Protein AF-A0A6G1BII1-F1 (afdb_monomer)

Organism: NCBI:txid110450

InterPro domains:
  IPR004938 Xyloglucan fucosyltransferase [PF03254] (1-34)
  IPR004938 Xyloglucan fucosyltransferase [PTHR31889] (7-61)

Sequence (61 aa):
MLLTAFYHKVPRTRCVRAVSMEPCFHKPPTATCQGKVAVDENVTRHIKRCEDLPRGIKLFD

Mean predicted aligned error: 6.12 Å

Secondary structure (DSSP, 8-state):
-BPPPBTTBPPSS-B---S-SPPPBSS---PPPSS-----HHHHHTEEE-SS-TT-EEE--

Foldseek 3Di:
DAEDDDPNDQDPDGDDDWQDPWDWAQDDDPDDPPPPPPCPVVNVVQKDAGRHHNNTITGHD

Structure (mmCIF, N/CA/C/O backbone):
data_AF-A0A6G1BII1-F1
#
_entry.id   AF-A0A6G1BII1-F1
#
loop_
_atom_site.group_PDB
_atom_site.id
_atom_site.type_symbol
_atom_site.label_atom_id
_atom_site.label_alt_id
_atom_site.label_comp_id
_atom_site.label_asym_id
_at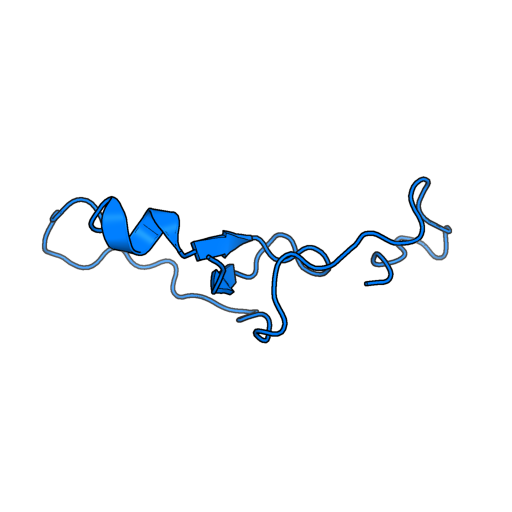om_site.label_entity_id
_atom_site.label_seq_id
_atom_site.pdbx_PDB_ins_code
_atom_site.Cartn_x
_atom_site.Cart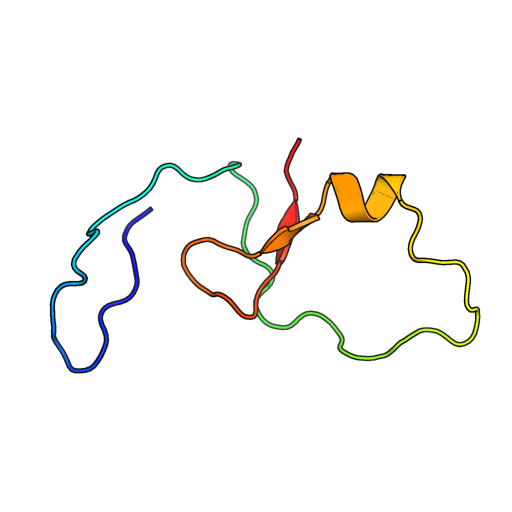n_y
_atom_site.Cartn_z
_atom_site.occupancy
_atom_site.B_iso_or_equiv
_atom_site.auth_seq_id
_atom_site.auth_comp_id
_atom_site.auth_asym_id
_atom_site.auth_atom_id
_atom_site.pdbx_PDB_model_num
ATOM 1 N N . MET A 1 1 ? -0.792 6.671 -12.083 1.00 89.88 1 MET A N 1
ATOM 2 C CA . MET A 1 1 ? 0.453 6.588 -11.299 1.00 89.88 1 MET A CA 1
ATOM 3 C C . MET A 1 1 ? 1.490 5.795 -12.076 1.00 89.88 1 MET A C 1
ATOM 5 O O . MET A 1 1 ? 1.162 4.714 -12.553 1.00 89.88 1 MET A O 1
ATOM 9 N N . LEU A 1 2 ? 2.687 6.352 -12.275 1.00 93.44 2 LEU A N 1
ATOM 10 C CA . LEU A 1 2 ? 3.813 5.635 -12.885 1.00 93.44 2 LEU A CA 1
ATOM 11 C C . LEU A 1 2 ? 4.411 4.666 -11.861 1.00 93.44 2 LEU A C 1
ATOM 13 O O . LEU A 1 2 ? 4.522 5.021 -10.690 1.00 93.44 2 LEU A O 1
ATOM 17 N N . LEU A 1 3 ? 4.785 3.462 -12.294 1.00 92.12 3 LEU A N 1
ATOM 18 C CA . LEU A 1 3 ? 5.435 2.493 -11.413 1.00 92.12 3 LEU A CA 1
ATOM 19 C C . LEU A 1 3 ? 6.945 2.730 -11.348 1.00 92.12 3 LEU A C 1
ATOM 21 O O . LEU A 1 3 ? 7.578 3.118 -12.331 1.00 92.12 3 LEU A O 1
ATOM 25 N N . THR A 1 4 ? 7.515 2.455 -10.179 1.00 91.44 4 THR A N 1
ATOM 26 C CA . THR A 1 4 ? 8.940 2.628 -9.897 1.00 91.44 4 THR A CA 1
ATOM 27 C C . THR A 1 4 ? 9.794 1.749 -10.815 1.00 91.44 4 THR A C 1
ATOM 29 O O . THR A 1 4 ? 9.575 0.541 -10.927 1.00 91.44 4 THR A O 1
ATOM 32 N N . ALA A 1 5 ? 10.789 2.354 -11.466 1.00 93.31 5 ALA A N 1
ATOM 33 C CA . ALA A 1 5 ? 11.778 1.633 -12.257 1.00 93.31 5 ALA A CA 1
ATOM 34 C C . ALA A 1 5 ? 12.865 1.053 -11.344 1.00 93.31 5 ALA A C 1
ATOM 36 O O . ALA A 1 5 ? 13.450 1.763 -10.527 1.00 93.31 5 ALA A O 1
ATOM 37 N N . PHE A 1 6 ? 13.173 -0.229 -11.523 1.00 92.31 6 PHE A N 1
ATOM 38 C CA . PHE A 1 6 ? 14.270 -0.898 -10.826 1.00 92.31 6 PHE A CA 1
ATOM 39 C C . PHE A 1 6 ? 15.382 -1.223 -11.818 1.00 92.31 6 PHE A C 1
ATOM 41 O O . PHE A 1 6 ? 15.110 -1.638 -12.945 1.00 92.31 6 PHE A O 1
ATOM 48 N N . TYR A 1 7 ? 16.637 -1.024 -11.406 1.00 96.00 7 TYR A N 1
ATOM 49 C CA . TYR A 1 7 ? 17.822 -1.292 -12.235 1.00 96.00 7 TYR A CA 1
ATOM 50 C C . TYR A 1 7 ? 17.786 -0.593 -13.605 1.00 96.00 7 TYR A C 1
ATOM 52 O O . TYR A 1 7 ? 18.202 -1.169 -14.608 1.00 96.00 7 TYR A O 1
ATOM 60 N N . HIS A 1 8 ? 17.230 0.623 -13.659 1.00 95.19 8 HIS A N 1
ATOM 61 C CA . HIS A 1 8 ? 17.037 1.397 -14.894 1.00 95.19 8 HIS A CA 1
ATOM 62 C C . HIS A 1 8 ? 16.203 0.685 -15.9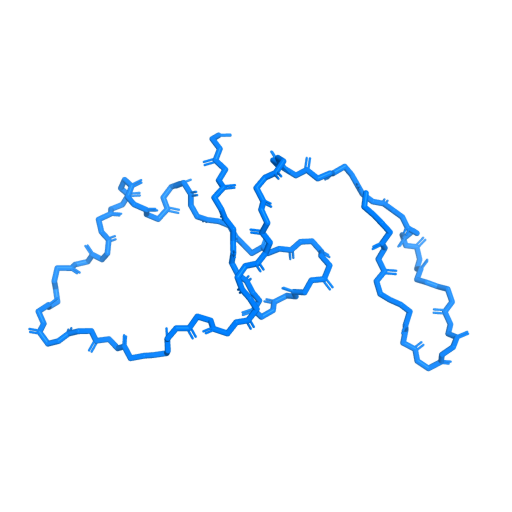78 1.00 95.19 8 HIS A C 1
ATOM 64 O O . HIS A 1 8 ? 16.262 1.052 -17.149 1.00 95.19 8 HIS A O 1
ATOM 70 N N . LYS A 1 9 ? 15.399 -0.322 -15.610 1.00 96.56 9 LYS A N 1
ATOM 71 C CA . LYS A 1 9 ? 14.502 -1.024 -16.535 1.00 96.56 9 LYS A CA 1
ATOM 72 C C . LYS A 1 9 ? 13.078 -0.501 -16.409 1.00 96.56 9 LYS A C 1
ATOM 74 O O . LYS A 1 9 ? 12.545 -0.375 -15.306 1.00 96.56 9 LYS A O 1
ATOM 79 N N . VAL A 1 10 ? 12.452 -0.244 -17.558 1.00 95.75 10 VAL A N 1
ATOM 80 C CA . VAL A 1 10 ? 11.032 0.117 -17.631 1.00 95.75 10 VAL A CA 1
ATOM 81 C C . VAL A 1 10 ? 10.199 -1.080 -17.149 1.00 95.75 10 VAL A C 1
ATOM 83 O O . VAL A 1 10 ? 10.368 -2.182 -17.683 1.00 95.75 10 VAL A O 1
ATOM 86 N N . PRO A 1 11 ? 9.315 -0.907 -16.150 1.00 93.38 11 PRO A N 1
ATOM 87 C CA . PRO A 1 11 ? 8.476 -1.997 -15.669 1.00 93.38 11 PRO A CA 1
ATOM 88 C C . PRO A 1 11 ? 7.503 -2.460 -16.762 1.00 93.38 11 PRO A C 1
ATOM 90 O O . PRO A 1 11 ? 7.050 -1.659 -17.583 1.00 93.38 11 PRO A O 1
ATOM 93 N N . ARG A 1 12 ? 7.164 -3.762 -16.765 1.00 95.44 12 ARG A N 1
ATOM 94 C CA . ARG A 1 12 ? 6.226 -4.356 -17.743 1.00 95.44 12 ARG A CA 1
ATOM 95 C C . ARG A 1 12 ? 4.917 -3.566 -17.814 1.00 95.44 12 ARG A C 1
ATOM 97 O O . ARG A 1 12 ? 4.478 -3.195 -18.899 1.00 95.44 12 ARG A O 1
ATOM 104 N N . THR A 1 13 ? 4.346 -3.259 -16.653 1.00 94.69 13 THR A N 1
ATOM 105 C CA . THR A 1 13 ? 3.258 -2.290 -16.517 1.00 94.69 13 THR A CA 1
ATOM 106 C C . THR A 1 13 ? 3.872 -0.937 -16.191 1.00 94.69 13 THR A C 1
ATOM 108 O O . THR A 1 13 ? 4.514 -0.786 -15.157 1.00 94.69 13 THR A O 1
ATOM 111 N N . ARG A 1 14 ? 3.705 0.055 -17.069 1.00 94.50 14 ARG A N 1
ATOM 112 C CA . ARG A 1 14 ? 4.330 1.379 -16.886 1.00 94.50 14 ARG A CA 1
ATOM 113 C C . ARG A 1 14 ? 3.549 2.263 -15.925 1.00 94.50 14 ARG A C 1
ATOM 115 O O . ARG A 1 14 ? 4.136 3.031 -15.168 1.00 94.50 14 ARG A O 1
ATOM 122 N N . CYS A 1 15 ? 2.225 2.158 -15.965 1.00 95.25 15 CYS A N 1
ATOM 123 C CA . CYS A 1 15 ? 1.337 2.940 -15.130 1.00 95.25 15 CYS A CA 1
ATOM 124 C C . CYS A 1 15 ? 0.082 2.161 -14.753 1.00 95.25 15 CYS A C 1
ATOM 126 O O . CYS A 1 15 ? -0.347 1.249 -15.458 1.00 95.25 15 CYS A O 1
ATOM 128 N N . VAL A 1 16 ? -0.502 2.560 -13.632 1.00 93.69 16 VAL A N 1
ATOM 129 C CA . VAL A 1 16 ? -1.787 2.068 -13.137 1.00 93.69 16 VAL A CA 1
ATOM 130 C C . VAL A 1 16 ? -2.648 3.247 -12.702 1.00 93.69 16 VAL A C 1
ATOM 132 O O . VAL A 1 16 ? -2.132 4.329 -12.398 1.00 93.69 16 VAL A O 1
ATOM 135 N N . ARG A 1 17 ? -3.969 3.070 -12.681 1.00 94.62 17 ARG A N 1
ATOM 136 C CA . ARG A 1 17 ? -4.870 4.059 -12.080 1.00 94.62 17 ARG A CA 1
ATOM 137 C C . ARG A 1 17 ? -4.684 4.024 -10.562 1.00 94.62 17 ARG A C 1
ATOM 139 O O . ARG A 1 17 ? -4.638 2.939 -9.993 1.00 94.62 17 ARG A O 1
ATOM 146 N N . ALA A 1 18 ? -4.544 5.194 -9.941 1.00 93.19 18 ALA A N 1
ATOM 147 C CA . ALA A 1 18 ? -4.505 5.279 -8.485 1.00 93.19 18 ALA A CA 1
ATOM 148 C C . ALA A 1 18 ? -5.895 4.964 -7.910 1.00 93.19 18 ALA A C 1
ATOM 150 O O . ALA A 1 18 ? -6.902 5.330 -8.521 1.00 93.19 18 ALA A O 1
ATOM 151 N N . VAL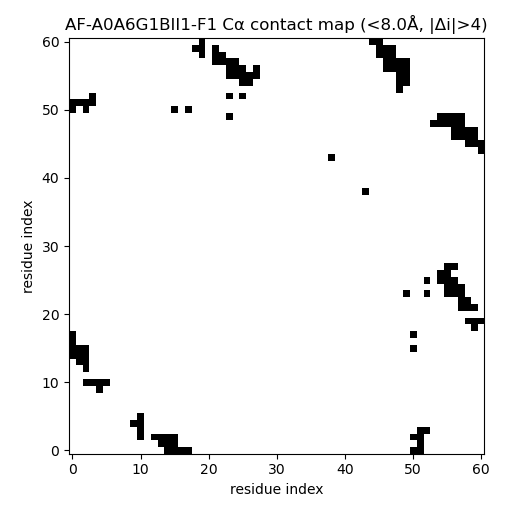 A 1 19 ? -5.940 4.288 -6.763 1.00 92.12 19 VAL A N 1
ATOM 152 C CA . VAL A 1 19 ? -7.184 3.902 -6.080 1.00 92.12 19 VAL A CA 1
ATOM 153 C C . VAL A 1 19 ? -7.878 5.095 -5.428 1.00 92.12 19 VAL A C 1
ATOM 155 O O . VAL A 1 19 ? -9.094 5.092 -5.303 1.00 92.12 19 VAL A O 1
ATOM 158 N N . SER A 1 20 ? -7.117 6.119 -5.048 1.00 95.00 20 SER A N 1
ATOM 159 C CA . SER A 1 20 ? -7.612 7.357 -4.451 1.00 95.00 20 SER A CA 1
ATOM 160 C C . SER A 1 20 ? -6.627 8.502 -4.709 1.00 95.00 20 SER A C 1
ATOM 162 O O . SER A 1 20 ? -5.504 8.287 -5.180 1.00 95.00 20 SER A O 1
ATOM 164 N N . MET A 1 21 ? -7.056 9.725 -4.397 1.00 95.31 21 MET A N 1
ATOM 165 C CA . MET A 1 21 ? -6.207 10.923 -4.437 1.00 95.31 21 MET A CA 1
ATOM 166 C C . MET A 1 21 ? -5.360 11.092 -3.166 1.00 95.31 21 MET A C 1
ATOM 168 O O . MET A 1 21 ? -4.542 12.007 -3.097 1.00 95.31 21 MET A O 1
ATOM 172 N N . GLU A 1 22 ? -5.534 10.211 -2.179 1.00 95.38 22 GLU A N 1
ATOM 173 C CA . GLU A 1 22 ? -4.863 10.298 -0.887 1.00 95.38 22 GLU A CA 1
ATOM 174 C C . GLU A 1 22 ? -3.360 9.996 -1.011 1.00 95.38 22 GLU A C 1
ATOM 176 O O . GLU A 1 22 ? -2.947 9.090 -1.758 1.00 95.38 22 GLU A O 1
ATOM 181 N N . PRO A 1 23 ? -2.512 10.736 -0.275 1.00 95.25 23 PRO A N 1
ATOM 182 C CA . PRO A 1 23 ? -1.071 10.547 -0.311 1.00 95.25 23 PRO A CA 1
ATOM 183 C C . PRO A 1 23 ? -0.660 9.198 0.294 1.00 95.25 23 PRO A C 1
ATOM 185 O O . PRO A 1 23 ? -1.351 8.611 1.127 1.00 95.25 23 PRO A O 1
ATOM 188 N N . CYS A 1 24 ? 0.511 8.703 -0.112 1.00 94.81 24 CYS A N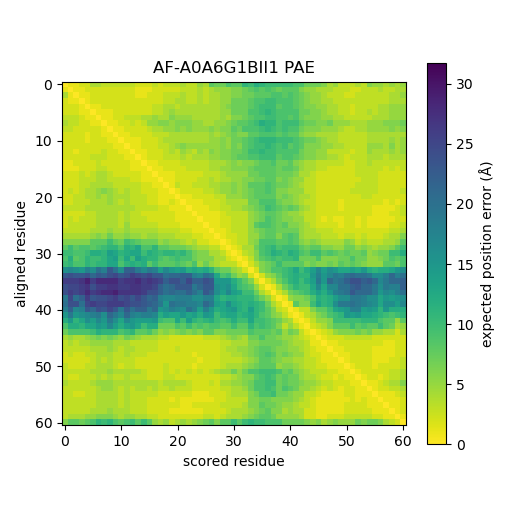 1
ATOM 189 C CA . CYS A 1 24 ? 1.073 7.483 0.456 1.00 94.81 24 CYS A CA 1
ATOM 190 C C . CYS A 1 24 ? 1.808 7.768 1.773 1.00 94.81 24 CYS A C 1
ATOM 192 O O . CYS A 1 24 ? 2.769 8.538 1.812 1.00 94.81 24 CYS A O 1
ATOM 194 N N . PHE A 1 25 ? 1.435 7.079 2.850 1.00 95.19 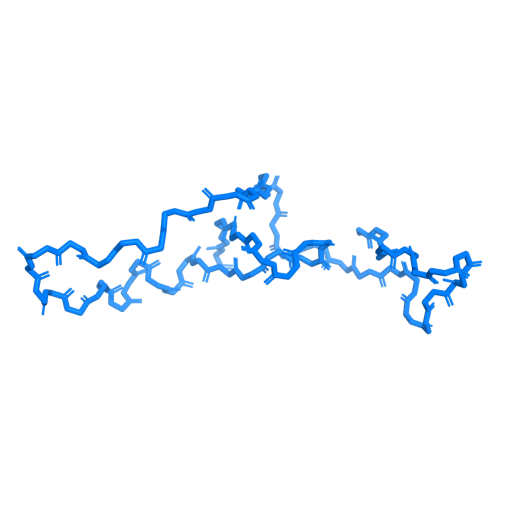25 PHE A N 1
ATOM 195 C CA . PHE A 1 25 ? 2.199 7.086 4.090 1.00 95.19 25 PHE A CA 1
ATOM 196 C C . PHE A 1 25 ? 3.360 6.086 3.993 1.00 95.19 25 PHE A C 1
ATOM 198 O O . PHE A 1 25 ? 3.176 4.876 4.107 1.00 95.19 25 PHE A O 1
ATOM 205 N N . HIS A 1 26 ? 4.577 6.587 3.755 1.00 94.75 26 HIS A N 1
ATOM 206 C CA . HIS A 1 26 ? 5.743 5.756 3.409 1.00 94.75 26 HIS A CA 1
ATOM 207 C C . HIS A 1 26 ? 6.319 4.902 4.549 1.00 94.75 26 HIS A C 1
ATOM 209 O O . HIS A 1 26 ? 7.041 3.935 4.284 1.00 94.75 26 HIS A O 1
ATOM 215 N N . LYS A 1 27 ? 6.078 5.281 5.807 1.00 92.31 27 LYS A N 1
ATOM 216 C CA . LYS A 1 27 ? 6.676 4.658 6.998 1.00 92.31 27 LYS A CA 1
ATOM 217 C C . LYS A 1 27 ? 5.617 4.444 8.087 1.00 92.31 27 LYS A C 1
ATOM 219 O O . LYS A 1 27 ? 5.708 5.073 9.140 1.00 92.31 27 LYS A O 1
ATOM 224 N N . PRO A 1 28 ? 4.605 3.593 7.838 1.00 86.81 28 PRO A N 1
ATOM 225 C CA . PRO A 1 28 ? 3.622 3.281 8.861 1.00 86.81 28 PRO A CA 1
ATOM 226 C C . PRO A 1 28 ? 4.290 2.563 10.043 1.00 86.81 28 PRO A C 1
ATOM 228 O O . PRO A 1 28 ? 5.261 1.821 9.842 1.00 86.81 28 PRO A O 1
ATOM 231 N N . PRO A 1 29 ? 3.797 2.774 11.274 1.00 83.44 29 PRO A N 1
ATOM 232 C CA . PRO A 1 29 ? 4.311 2.077 12.442 1.00 83.44 29 PRO A CA 1
ATOM 233 C C . PRO A 1 29 ? 4.111 0.565 12.286 1.00 83.44 29 PRO A C 1
ATOM 235 O O . PRO A 1 29 ? 3.053 0.100 11.872 1.00 83.44 29 PRO A O 1
ATOM 238 N N . THR A 1 30 ? 5.138 -0.210 12.634 1.00 76.69 30 THR A N 1
ATOM 239 C CA . THR A 1 30 ? 5.087 -1.683 12.642 1.00 76.69 30 THR A CA 1
ATOM 240 C C . THR A 1 30 ? 4.616 -2.250 13.979 1.00 76.69 30 THR A C 1
ATOM 242 O O . THR A 1 30 ? 4.459 -3.462 14.115 1.00 76.69 30 THR A O 1
ATOM 245 N N . ALA A 1 31 ? 4.432 -1.389 14.980 1.00 74.06 31 ALA A N 1
ATOM 246 C CA . ALA A 1 31 ? 4.050 -1.783 16.323 1.00 74.06 31 ALA A CA 1
ATOM 247 C C . ALA A 1 31 ? 2.569 -2.167 16.379 1.00 74.06 31 ALA A C 1
ATOM 249 O O . ALA A 1 31 ? 1.697 -1.419 15.940 1.00 74.06 31 ALA A O 1
ATOM 250 N N . THR A 1 32 ? 2.285 -3.317 16.979 1.00 68.19 32 THR A N 1
ATOM 251 C CA . THR A 1 32 ? 0.934 -3.684 17.399 1.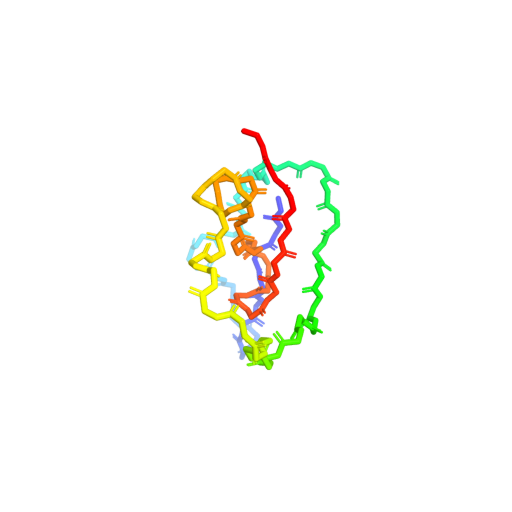00 68.19 32 THR A 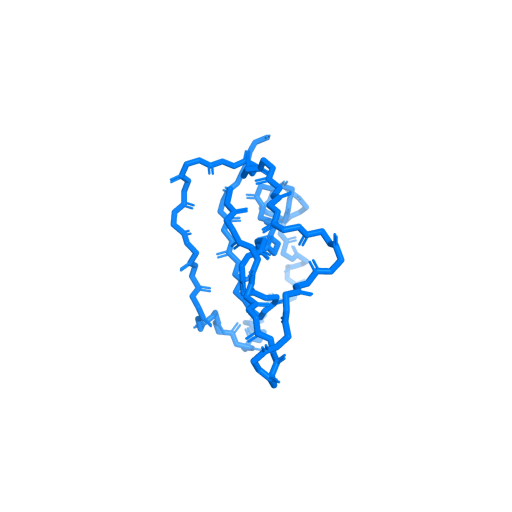CA 1
ATOM 252 C C . THR A 1 32 ? 0.671 -3.076 18.771 1.00 68.19 32 THR A C 1
ATOM 254 O O . THR A 1 32 ? 1.384 -3.397 19.726 1.00 68.19 32 THR A O 1
ATOM 257 N N . CYS A 1 33 ? -0.332 -2.206 18.887 1.00 73.25 33 CYS A N 1
ATOM 258 C CA . CYS A 1 33 ? -0.741 -1.657 20.179 1.00 73.25 33 CYS A CA 1
ATOM 259 C C . CYS A 1 33 ? -1.139 -2.791 21.145 1.00 73.25 33 CYS A C 1
ATOM 261 O O . CYS A 1 33 ? -1.745 -3.786 20.738 1.00 73.25 33 CYS A O 1
ATOM 263 N N . GLN A 1 34 ? -0.788 -2.655 22.430 1.00 70.25 34 GLN A N 1
ATOM 264 C CA . GLN A 1 34 ? -1.151 -3.619 23.475 1.00 70.25 34 GLN A CA 1
ATOM 265 C C . GLN A 1 34 ? -2.635 -3.474 23.816 1.00 70.25 34 GLN A C 1
ATOM 267 O O . GLN A 1 34 ? -3.045 -2.746 24.709 1.00 70.25 34 GLN A O 1
ATOM 272 N N . GLY A 1 35 ? -3.435 -4.148 23.012 1.00 61.41 35 GLY A N 1
ATOM 273 C CA . GLY A 1 35 ? -4.881 -4.114 23.018 1.00 61.41 35 GLY A CA 1
ATOM 274 C C . GLY A 1 35 ? -5.262 -4.767 21.713 1.00 61.41 35 GLY A C 1
ATOM 275 O O . GLY A 1 35 ? -5.394 -4.087 20.704 1.00 61.41 35 GLY A O 1
ATOM 276 N N . LYS A 1 36 ? -5.313 -6.105 21.710 1.00 53.94 36 LYS A N 1
ATOM 277 C CA . LYS A 1 36 ? -5.656 -6.937 20.547 1.00 53.94 36 LYS A CA 1
ATOM 278 C C . LYS A 1 36 ? -7.131 -6.764 20.157 1.00 53.94 36 LYS A C 1
ATOM 280 O O . LYS A 1 36 ? -7.839 -7.743 19.951 1.00 53.94 36 LYS A O 1
ATOM 285 N N . VAL A 1 37 ? -7.612 -5.529 20.080 1.00 55.22 37 VAL A N 1
ATOM 286 C CA . VAL A 1 37 ? -8.754 -5.220 19.240 1.00 55.22 37 VAL A CA 1
ATOM 287 C C . VAL A 1 37 ? -8.215 -5.485 17.847 1.00 55.22 37 VAL A C 1
ATOM 289 O O . VAL A 1 37 ? -7.276 -4.814 17.414 1.00 55.22 37 VAL A O 1
ATOM 292 N N . ALA A 1 38 ? -8.686 -6.562 17.215 1.00 52.56 38 ALA A N 1
ATOM 293 C CA . ALA A 1 38 ? -8.495 -6.758 15.787 1.00 52.56 38 ALA A CA 1
ATOM 294 C C . ALA A 1 38 ? -8.683 -5.384 15.147 1.00 52.56 38 ALA A C 1
ATOM 296 O O . ALA A 1 38 ? -9.714 -4.770 15.417 1.00 52.56 38 ALA A O 1
ATOM 297 N N . VAL A 1 39 ? -7.653 -4.848 14.472 1.00 57.78 39 VAL A N 1
ATOM 298 C CA . VAL A 1 39 ? -7.745 -3.528 13.830 1.00 57.78 39 VAL A CA 1
ATOM 299 C C . VAL A 1 39 ? -9.071 -3.541 13.100 1.00 57.78 39 VAL A C 1
ATOM 301 O O . VAL A 1 39 ? -9.242 -4.407 12.242 1.00 57.78 39 VAL A O 1
ATOM 304 N N . ASP A 1 40 ? -10.001 -2.701 13.565 1.00 55.12 40 ASP A N 1
ATOM 305 C CA . ASP A 1 40 ? -11.428 -2.840 13.284 1.00 55.12 40 ASP A CA 1
ATOM 306 C C . ASP A 1 40 ? -11.584 -3.139 11.790 1.00 55.12 40 ASP A C 1
ATOM 308 O O . ASP A 1 40 ? -10.932 -2.485 10.966 1.00 55.12 40 ASP A O 1
ATOM 312 N N . GLU A 1 41 ? -12.334 -4.176 11.414 1.00 57.41 41 GLU A N 1
ATOM 313 C CA . GLU A 1 41 ? -12.432 -4.579 10.002 1.00 57.41 41 GLU A CA 1
ATOM 314 C C . GLU A 1 41 ? -12.876 -3.388 9.135 1.00 57.41 41 GLU A C 1
ATOM 316 O O . GLU A 1 41 ? -12.432 -3.225 7.999 1.00 57.41 41 GLU A O 1
ATOM 321 N N . ASN A 1 42 ? -13.641 -2.470 9.732 1.00 59.34 42 ASN A N 1
ATOM 322 C CA . ASN A 1 42 ? -13.999 -1.180 9.155 1.00 59.34 42 ASN A CA 1
ATOM 323 C C . ASN A 1 42 ? -12.793 -0.260 8.894 1.00 59.34 42 ASN A C 1
ATOM 325 O O . ASN A 1 42 ? -12.716 0.359 7.839 1.00 59.34 42 ASN A O 1
ATOM 329 N N . VAL A 1 43 ? -11.816 -0.184 9.801 1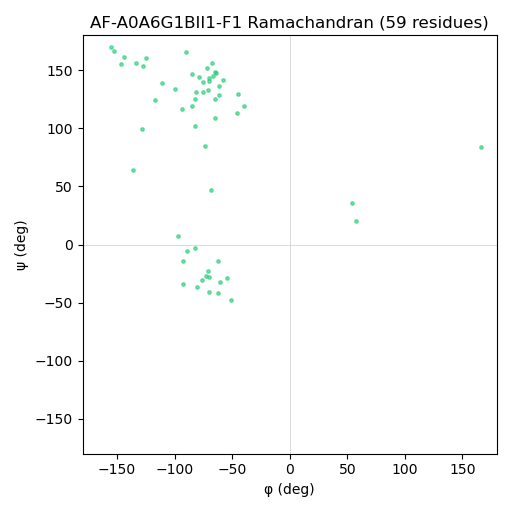.00 66.88 43 VAL A N 1
ATOM 330 C CA . VAL A 1 43 ? -10.584 0.603 9.608 1.00 66.88 43 VAL A CA 1
ATOM 331 C C . VAL A 1 43 ? -9.692 -0.032 8.541 1.00 66.88 43 VAL A C 1
ATOM 333 O O . VAL A 1 43 ? -9.136 0.675 7.704 1.00 66.88 43 VAL A O 1
ATOM 336 N N . THR A 1 44 ? -9.566 -1.363 8.523 1.00 72.81 44 THR A N 1
ATOM 337 C CA . THR A 1 44 ? -8.762 -2.042 7.489 1.00 72.81 44 THR A CA 1
ATOM 338 C C . THR A 1 44 ? -9.406 -1.981 6.106 1.00 72.81 44 THR A C 1
ATOM 340 O O . THR A 1 44 ? -8.683 -1.933 5.111 1.00 72.81 44 THR A O 1
ATOM 343 N N . ARG A 1 45 ? -10.741 -1.898 6.021 1.00 84.00 45 ARG A N 1
ATOM 344 C CA . ARG A 1 45 ? -11.470 -1.767 4.753 1.00 84.00 45 ARG A CA 1
ATOM 345 C C . ARG A 1 45 ? -11.102 -0.509 3.971 1.00 84.00 45 ARG A C 1
ATOM 347 O O . ARG A 1 45 ? -11.086 -0.578 2.749 1.00 84.00 45 ARG A O 1
ATOM 354 N N . HIS A 1 46 ? -10.770 0.588 4.648 1.00 90.81 46 HIS A N 1
ATOM 355 C CA . HIS A 1 46 ? -10.420 1.864 4.011 1.00 90.81 46 HIS A CA 1
ATOM 356 C C . HIS A 1 46 ? -8.910 2.084 3.870 1.00 90.81 46 HIS A C 1
ATOM 358 O O . HIS A 1 46 ? -8.472 3.166 3.486 1.00 90.81 46 HIS A O 1
ATOM 364 N N . ILE A 1 47 ? -8.082 1.079 4.177 1.00 90.38 47 ILE A N 1
ATOM 365 C CA . ILE A 1 47 ? -6.621 1.169 4.086 1.00 90.38 47 ILE A CA 1
ATOM 366 C C . ILE A 1 47 ? -6.104 0.171 3.051 1.00 90.38 47 ILE A C 1
ATOM 368 O O . ILE A 1 47 ? -6.318 -1.036 3.151 1.00 90.38 47 ILE A O 1
ATOM 372 N N . LYS A 1 48 ? -5.351 0.662 2.064 1.00 90.56 48 LYS A N 1
ATOM 373 C CA . LYS A 1 48 ? -4.669 -0.169 1.061 1.00 90.56 48 LYS A CA 1
ATOM 374 C C . LYS A 1 48 ? -3.181 0.127 1.007 1.00 90.56 48 LYS A C 1
ATOM 376 O O . LYS A 1 48 ? -2.722 1.192 1.411 1.00 90.56 48 LYS A O 1
ATOM 381 N N . ARG A 1 49 ? -2.417 -0.818 0.456 1.00 91.31 49 ARG A N 1
ATOM 382 C CA . ARG A 1 49 ? -1.030 -0.556 0.050 1.00 91.31 49 ARG A CA 1
ATOM 383 C C . ARG A 1 49 ? -1.007 0.432 -1.110 1.00 91.31 49 ARG A C 1
ATOM 385 O O . ARG A 1 49 ? -1.876 0.382 -1.979 1.00 91.31 49 ARG A O 1
ATOM 392 N N . CYS A 1 50 ? 0.010 1.280 -1.135 1.00 93.81 50 CYS A N 1
ATOM 393 C CA . CYS A 1 50 ? 0.216 2.208 -2.239 1.00 93.81 50 CYS A CA 1
ATOM 394 C C . CYS A 1 50 ? 0.699 1.485 -3.507 1.00 93.81 50 CYS A C 1
ATOM 396 O O . CYS A 1 50 ? 1.370 0.453 -3.440 1.00 93.81 50 CYS A O 1
ATOM 398 N N . GLU A 1 51 ? 0.380 2.054 -4.665 1.00 93.12 51 GLU A N 1
ATOM 399 C CA . GLU A 1 51 ? 0.709 1.524 -5.990 1.00 93.12 51 GLU A CA 1
ATOM 400 C C . GLU A 1 51 ? 2.182 1.738 -6.360 1.00 93.12 51 GLU A C 1
ATOM 402 O O . GLU A 1 51 ? 2.770 0.945 -7.091 1.00 93.12 51 GLU A O 1
ATOM 407 N N . ASP A 1 52 ? 2.774 2.815 -5.856 1.00 90.88 52 ASP A N 1
ATOM 408 C CA . ASP A 1 52 ? 4.142 3.266 -6.110 1.00 90.88 52 ASP A CA 1
ATOM 409 C C . ASP A 1 52 ? 5.151 2.752 -5.074 1.00 90.88 52 ASP A C 1
ATOM 411 O O . ASP A 1 52 ? 6.298 2.443 -5.418 1.00 90.88 52 ASP A O 1
ATOM 415 N N . LEU A 1 53 ? 4.718 2.607 -3.816 1.00 91.94 53 LEU A N 1
ATOM 416 C CA . LEU A 1 53 ? 5.535 2.108 -2.713 1.00 91.94 53 LEU A CA 1
ATOM 417 C C . LEU A 1 53 ? 4.838 0.955 -1.963 1.00 91.94 53 LEU A C 1
ATOM 419 O O . LEU A 1 53 ? 4.063 1.200 -1.038 1.00 91.94 53 LEU A O 1
ATOM 423 N N . PRO A 1 54 ? 5.192 -0.317 -2.236 1.00 86.69 54 PRO A N 1
ATOM 424 C CA . PRO A 1 54 ? 4.528 -1.490 -1.644 1.00 86.69 54 PRO A CA 1
ATOM 425 C C . PRO A 1 54 ? 4.611 -1.621 -0.113 1.00 86.69 54 PRO A C 1
ATOM 427 O O . PRO A 1 54 ? 3.931 -2.472 0.469 1.00 86.69 54 PRO A O 1
ATOM 430 N N . ARG A 1 55 ? 5.497 -0.848 0.531 1.00 89.00 55 ARG A N 1
ATOM 431 C CA . ARG A 1 55 ? 5.672 -0.782 1.994 1.00 89.00 55 ARG A CA 1
ATOM 432 C C . ARG A 1 55 ? 4.843 0.324 2.654 1.00 89.00 55 ARG A C 1
ATOM 434 O O . ARG A 1 55 ? 4.740 0.327 3.875 1.00 89.00 55 ARG A O 1
ATOM 441 N N . GLY A 1 56 ? 4.305 1.255 1.870 1.00 92.31 56 GLY A N 1
ATOM 442 C CA . GLY A 1 56 ? 3.439 2.314 2.364 1.00 92.31 56 GLY A CA 1
ATOM 443 C C . GLY A 1 56 ? 1.968 1.913 2.351 1.00 92.31 56 GLY A C 1
ATOM 444 O O . GLY A 1 56 ? 1.578 0.930 1.711 1.00 92.31 56 GLY A O 1
ATOM 445 N N . ILE A 1 57 ? 1.160 2.703 3.050 1.00 92.94 57 ILE A N 1
ATOM 446 C CA . ILE A 1 57 ? -0.300 2.570 3.094 1.00 92.94 57 ILE A CA 1
ATOM 447 C C . ILE A 1 57 ? -0.970 3.899 2.746 1.00 92.94 57 ILE A C 1
ATOM 449 O O . ILE A 1 57 ? -0.385 4.959 2.956 1.00 92.94 57 ILE A O 1
ATOM 453 N N . LYS A 1 58 ? -2.192 3.850 2.221 1.00 93.88 58 LYS A N 1
ATOM 454 C CA . LYS A 1 58 ? -3.026 5.024 1.947 1.00 93.88 58 LYS A CA 1
ATOM 455 C C . LYS A 1 58 ? -4.496 4.726 2.201 1.00 93.88 58 LYS A C 1
ATOM 457 O O . LYS A 1 58 ? -4.900 3.560 2.220 1.00 93.88 58 LYS A O 1
ATOM 462 N N . LEU A 1 59 ? -5.268 5.794 2.360 1.00 94.12 59 LEU A N 1
ATOM 463 C CA . LEU A 1 59 ? -6.715 5.725 2.493 1.00 94.12 59 LEU A CA 1
ATOM 464 C C . LEU A 1 59 ? -7.383 5.542 1.128 1.00 94.12 59 LEU A C 1
ATOM 466 O O . LEU A 1 59 ? -6.912 6.072 0.118 1.00 94.12 59 LEU A O 1
ATOM 470 N N . PHE A 1 60 ? -8.467 4.780 1.094 1.00 92.56 60 PHE A N 1
ATOM 471 C CA . PHE A 1 60 ? -9.329 4.607 -0.070 1.00 92.56 60 PHE A CA 1
ATOM 472 C C . PHE A 1 60 ? -10.757 4.272 0.380 1.00 92.56 60 PHE A C 1
ATOM 474 O O . PHE A 1 60 ? -10.977 3.930 1.542 1.00 92.56 60 PHE A O 1
ATOM 481 N N . ASP A 1 61 ? -11.704 4.360 -0.547 1.00 87.69 61 ASP A N 1
ATOM 482 C CA . ASP A 1 61 ? -13.111 3.995 -0.350 1.00 87.69 61 ASP A CA 1
ATOM 483 C C . ASP A 1 61 ? -13.531 2.930 -1.375 1.00 87.69 61 ASP A C 1
ATOM 485 O O . ASP A 1 61 ? -13.054 3.021 -2.536 1.00 87.69 61 ASP A O 1
#

Radius of gyration: 14.38 Å; Cα contacts (8 Å, |Δi|>4): 72; chains: 1; bounding box: 32×18×41 Å

Solvent-accessible surface area (backbone atoms only — not comparable to full-atom values): 3975 Å² total; per-residue (Å²): 80,67,48,70,62,60,94,88,38,83,45,94,66,54,61,48,85,67,84,48,93,56,69,66,41,71,76,66,82,87,74,79,69,100,59,87,64,69,73,48,70,74,62,51,70,30,48,42,67,32,90,65,42,81,77,15,39,24,57,43,127

pLDDT: mean 85.44, std 13.33, range [52.56, 96.56]